Protein AF-A0A4W6EBC6-F1 (afdb_monomer)

Secondary structure (DSSP, 8-state):
----------TTEEE-TTS-EEEPPPB-TTEEESS--BTBB--SPPEEEPPTTEE--SSBSSPPEEPP-GGGGTEEEEE--BTTBPPEEEEEPP-

Structure (mmCIF, N/CA/C/O backbone):
data_AF-A0A4W6EBC6-F1
#
_entry.id   AF-A0A4W6EBC6-F1
#
loop_
_atom_site.group_PDB
_atom_site.id
_atom_site.type_symbol
_atom_site.label_atom_id
_atom_site.label_alt_id
_atom_site.label_comp_id
_atom_site.label_asym_id
_atom_site.label_entity_id
_atom_site.label_seq_id
_atom_site.pdbx_PDB_ins_code
_atom_site.Cartn_x
_atom_site.Cartn_y
_atom_site.Cartn_z
_atom_site.occupancy
_atom_site.B_iso_or_equiv
_atom_site.auth_seq_id
_atom_site.auth_comp_id
_atom_site.auth_asym_id
_atom_site.auth_atom_id
_atom_site.pdbx_PDB_model_num
ATOM 1 N N . MET A 1 1 ? 11.936 23.737 -28.346 1.00 37.53 1 MET A N 1
ATOM 2 C CA . MET A 1 1 ? 12.595 22.935 -27.297 1.00 37.53 1 MET A CA 1
ATOM 3 C C . MET A 1 1 ? 12.034 21.534 -27.402 1.00 37.53 1 MET A C 1
ATOM 5 O O . MET A 1 1 ? 10.846 21.359 -27.180 1.00 37.53 1 MET A O 1
ATOM 9 N N . GLN A 1 2 ? 12.834 20.589 -27.892 1.00 40.28 2 GLN A N 1
ATOM 10 C CA . GLN A 1 2 ? 12.451 19.181 -27.933 1.00 40.28 2 GLN A CA 1
ATOM 11 C C . GLN A 1 2 ? 12.633 18.657 -26.512 1.00 40.28 2 GLN A C 1
ATOM 13 O O . GLN A 1 2 ? 13.762 18.574 -26.036 1.00 40.28 2 GLN A O 1
ATOM 18 N N . VAL A 1 3 ? 11.529 18.402 -25.814 1.00 46.03 3 VAL A N 1
ATOM 19 C CA . VAL A 1 3 ? 11.566 17.582 -24.606 1.00 46.03 3 VAL A CA 1
ATOM 20 C C . VAL A 1 3 ? 11.957 16.187 -25.078 1.00 46.03 3 VAL A C 1
ATOM 22 O O . VAL A 1 3 ? 11.166 15.488 -25.705 1.00 46.03 3 VAL A O 1
ATOM 25 N N . GLN A 1 4 ? 13.226 15.820 -24.902 1.00 43.59 4 GLN A N 1
ATOM 26 C CA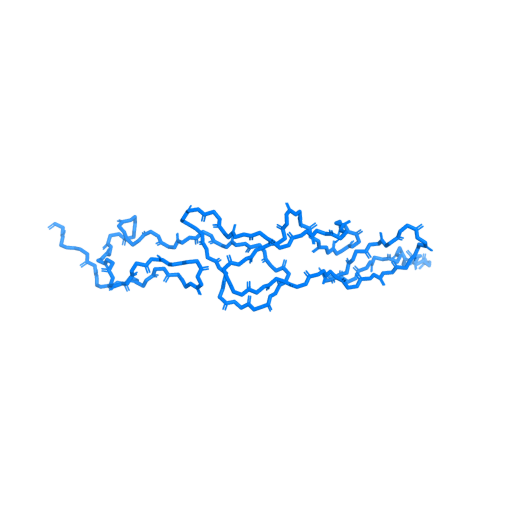 . GLN A 1 4 ? 13.574 14.409 -24.888 1.00 43.59 4 GLN A CA 1
ATOM 27 C C . GLN A 1 4 ? 12.804 13.852 -23.699 1.00 43.59 4 GLN A C 1
ATOM 29 O O . GLN A 1 4 ? 13.123 14.177 -22.560 1.00 43.59 4 GLN A O 1
ATOM 34 N N . SER A 1 5 ? 11.715 13.136 -23.970 1.00 49.19 5 SER A N 1
ATOM 35 C CA . SER A 1 5 ? 11.078 12.332 -22.943 1.00 49.19 5 SER A CA 1
ATOM 36 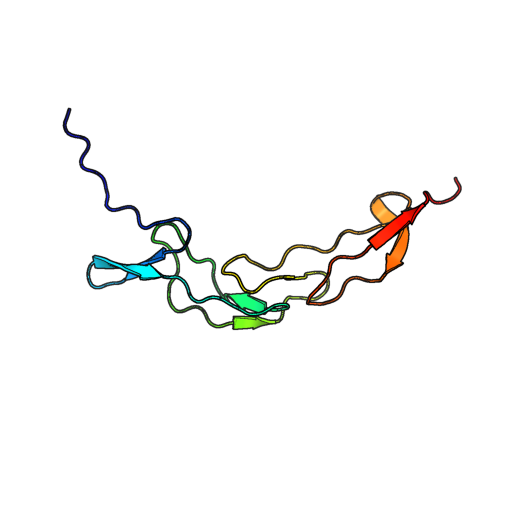C C . SER A 1 5 ? 12.136 11.319 -22.539 1.00 49.19 5 SER A C 1
ATOM 38 O O . SER A 1 5 ? 12.420 10.389 -23.294 1.00 49.19 5 SER A O 1
ATOM 40 N N . GLU A 1 6 ? 12.770 11.533 -21.390 1.00 55.44 6 GLU A N 1
ATOM 41 C CA . GLU A 1 6 ? 13.296 10.422 -20.610 1.00 55.44 6 GLU A CA 1
ATOM 42 C C . GLU A 1 6 ? 12.187 9.363 -20.634 1.00 55.44 6 GLU A C 1
ATOM 44 O O . GLU A 1 6 ? 11.017 9.687 -20.406 1.00 55.44 6 GLU A O 1
ATOM 49 N N . GLN A 1 7 ? 12.494 8.145 -21.078 1.00 60.28 7 GLN A N 1
ATOM 50 C CA . GLN A 1 7 ? 11.534 7.045 -21.027 1.00 60.28 7 GLN A CA 1
ATOM 51 C C . GLN A 1 7 ? 11.342 6.705 -19.549 1.00 60.28 7 GLN A C 1
ATOM 53 O O . GLN A 1 7 ? 11.981 5.804 -19.022 1.00 60.28 7 GLN A O 1
ATOM 58 N N . SER A 1 8 ? 10.540 7.508 -18.854 1.00 80.00 8 SER A N 1
ATOM 59 C CA . SER A 1 8 ? 10.111 7.230 -17.498 1.00 80.00 8 SER A CA 1
ATOM 60 C C . SER A 1 8 ? 9.082 6.117 -17.597 1.00 80.00 8 SER A C 1
ATOM 62 O O . SER A 1 8 ? 8.041 6.310 -18.229 1.00 80.00 8 SER A O 1
ATOM 64 N N . CYS A 1 9 ? 9.393 4.958 -17.026 1.00 91.19 9 CYS A N 1
ATOM 65 C CA . CYS A 1 9 ? 8.427 3.876 -16.915 1.00 91.19 9 CYS A CA 1
ATOM 66 C C . CYS A 1 9 ? 7.200 4.329 -16.116 1.00 91.19 9 CYS A C 1
ATOM 68 O O . CYS A 1 9 ? 7.273 5.281 -15.331 1.00 91.19 9 CYS A O 1
ATOM 70 N N . ASP A 1 10 ? 6.068 3.659 -16.324 1.00 92.38 10 ASP A N 1
ATOM 71 C CA . ASP A 1 10 ? 4.832 3.995 -15.623 1.00 92.38 10 ASP A CA 1
ATOM 72 C C . ASP A 1 10 ? 4.947 3.764 -14.104 1.00 92.38 10 ASP A C 1
ATOM 74 O O . ASP A 1 10 ? 5.854 3.101 -13.599 1.00 92.38 10 ASP A O 1
ATOM 78 N N . GLN A 1 11 ? 3.976 4.278 -13.341 1.00 91.25 11 GLN A N 1
ATOM 79 C CA . GLN A 1 11 ? 3.912 4.107 -11.880 1.00 91.25 11 GLN A CA 1
ATOM 80 C C . GLN A 1 11 ? 3.995 2.639 -11.431 1.00 91.25 11 GLN A C 1
ATOM 82 O O . GLN A 1 11 ? 4.432 2.371 -10.318 1.00 91.25 11 GLN A O 1
ATOM 87 N N . THR A 1 12 ? 3.546 1.695 -12.256 1.00 92.19 12 THR A N 1
ATOM 88 C CA . THR A 1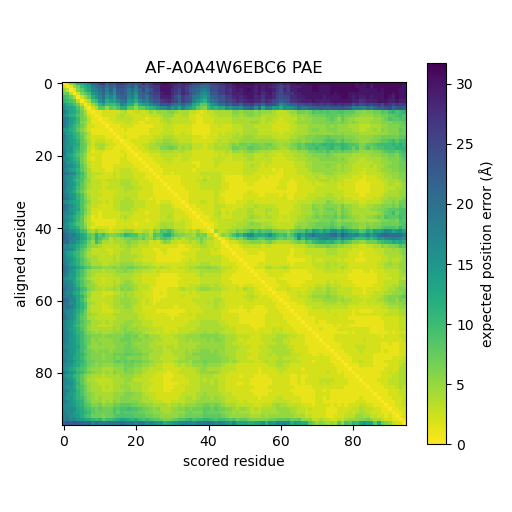 12 ? 3.542 0.261 -11.932 1.00 92.19 12 THR A CA 1
ATOM 89 C C . THR A 1 12 ? 4.561 -0.521 -12.753 1.00 92.19 12 THR A C 1
ATOM 91 O O . THR A 1 12 ? 4.393 -1.723 -12.953 1.00 92.19 12 THR A O 1
ATOM 94 N N . GLU A 1 13 ? 5.591 0.153 -13.259 1.00 93.56 13 GLU A N 1
ATOM 95 C CA . GLU A 1 13 ? 6.654 -0.448 -14.052 1.00 93.56 13 GLU A CA 1
ATOM 96 C C . GLU A 1 13 ? 8.039 -0.030 -13.548 1.00 93.56 13 GLU A C 1
ATOM 98 O O . GLU A 1 13 ? 8.249 1.099 -13.101 1.00 93.56 13 GLU A O 1
ATOM 103 N N . PHE A 1 14 ? 9.005 -0.934 -13.677 1.00 93.06 14 PHE A N 1
ATOM 104 C CA . PHE A 1 14 ? 10.416 -0.675 -13.405 1.00 93.06 14 PHE A CA 1
ATOM 105 C C . PHE A 1 14 ? 11.240 -0.749 -14.693 1.00 93.06 14 PHE A C 1
ATOM 107 O O . PHE A 1 14 ? 10.837 -1.385 -15.673 1.00 93.06 14 PHE A O 1
ATOM 114 N N . LEU A 1 15 ? 12.409 -0.107 -14.699 1.00 93.06 15 LEU A N 1
ATOM 115 C CA . LEU A 1 15 ? 13.314 -0.116 -15.839 1.00 93.06 15 LEU A CA 1
ATOM 116 C C . LEU A 1 15 ? 14.179 -1.374 -15.780 1.00 93.06 15 LEU A C 1
ATOM 118 O O . LEU A 1 15 ? 15.083 -1.501 -14.955 1.00 93.06 15 LEU A O 1
ATOM 122 N N . HIS A 1 16 ? 13.919 -2.316 -16.678 1.00 91.62 16 HIS A N 1
ATOM 123 C CA . HIS A 1 16 ? 14.718 -3.526 -16.781 1.00 91.62 16 HIS A CA 1
ATOM 124 C C . HIS A 1 16 ? 16.107 -3.212 -17.388 1.00 91.62 16 HIS A C 1
ATOM 126 O O . HIS A 1 16 ? 16.218 -2.328 -18.244 1.00 91.62 16 HIS A O 1
ATOM 132 N N . PRO A 1 17 ? 17.187 -3.943 -17.032 1.00 90.06 17 PRO A N 1
ATOM 133 C CA . PRO A 1 17 ? 18.551 -3.662 -17.510 1.00 90.06 17 PRO A CA 1
ATOM 134 C C . PRO A 1 17 ? 18.757 -3.680 -19.034 1.00 90.06 17 PRO A C 1
ATOM 136 O O . PRO A 1 17 ? 19.752 -3.160 -19.531 1.00 90.06 17 PRO A O 1
ATOM 139 N N . ASN A 1 18 ? 17.837 -4.282 -19.790 1.00 91.12 18 ASN A N 1
ATOM 140 C CA . ASN A 1 18 ? 17.832 -4.241 -21.260 1.00 91.12 18 ASN A CA 1
ATOM 141 C C . ASN A 1 18 ? 17.274 -2.915 -21.831 1.00 91.12 18 ASN A C 1
ATOM 143 O O . ASN A 1 18 ? 17.193 -2.782 -23.051 1.00 91.12 18 ASN A O 1
ATOM 147 N N . GLY A 1 19 ? 16.860 -1.976 -20.975 1.00 90.25 19 GLY A N 1
ATOM 148 C CA . GLY A 1 19 ? 16.272 -0.692 -21.349 1.00 90.25 19 GLY A CA 1
ATOM 149 C C . GLY A 1 19 ? 14.760 -0.711 -21.591 1.00 90.25 19 GLY A C 1
ATOM 150 O O . GLY A 1 19 ? 14.251 0.249 -22.159 1.00 90.25 19 GLY A O 1
ATOM 151 N N . THR A 1 20 ? 14.035 -1.771 -21.212 1.00 92.81 20 THR A N 1
ATOM 152 C CA . THR A 1 20 ? 12.567 -1.838 -21.360 1.00 92.81 20 THR A CA 1
ATOM 153 C C . THR A 1 20 ? 11.849 -1.634 -20.033 1.00 92.81 20 THR A C 1
ATOM 155 O O . THR A 1 20 ? 12.301 -2.142 -19.011 1.00 92.81 20 THR A O 1
ATOM 158 N N . CYS A 1 21 ? 10.690 -0.981 -20.057 1.00 94.00 21 CYS A N 1
ATOM 159 C CA . CYS A 1 21 ? 9.797 -0.927 -18.903 1.00 94.00 21 CYS A CA 1
ATOM 160 C C . CYS A 1 21 ? 9.043 -2.252 -18.747 1.00 94.00 21 CYS A C 1
ATOM 162 O O . CYS A 1 21 ? 8.533 -2.805 -19.724 1.00 94.00 21 CYS A O 1
ATOM 164 N N . VAL A 1 22 ? 9.039 -2.789 -17.528 1.00 93.50 22 VAL A N 1
ATOM 165 C CA . VAL A 1 22 ? 8.429 -4.079 -17.190 1.00 93.50 22 VAL A CA 1
ATOM 166 C C . VAL A 1 22 ? 7.496 -3.892 -16.005 1.00 93.50 22 VAL A C 1
ATOM 168 O O . VAL A 1 22 ? 7.837 -3.200 -15.048 1.00 93.50 22 VAL A O 1
ATOM 171 N N . ALA A 1 23 ? 6.325 -4.528 -16.060 1.00 94.00 23 ALA A N 1
ATOM 172 C CA . ALA A 1 23 ? 5.349 -4.480 -14.981 1.00 94.00 23 ALA A CA 1
ATOM 173 C C . ALA A 1 23 ? 5.935 -5.001 -13.663 1.00 94.00 23 ALA A C 1
ATOM 175 O O . ALA A 1 23 ? 6.534 -6.077 -13.607 1.00 94.00 23 ALA A O 1
ATOM 176 N N . CYS A 1 24 ? 5.710 -4.241 -12.597 1.00 94.38 24 CYS A N 1
ATOM 177 C CA . CYS A 1 24 ? 6.051 -4.635 -11.242 1.00 94.38 24 CYS A CA 1
ATOM 178 C C . CYS A 1 24 ? 5.291 -5.907 -10.829 1.00 94.38 24 CYS A C 1
ATOM 180 O O . CYS A 1 24 ? 4.111 -6.055 -11.176 1.00 94.38 24 CYS A O 1
ATOM 182 N N . PRO A 1 25 ? 5.911 -6.811 -10.051 1.00 94.31 25 PRO A N 1
ATOM 183 C CA . PRO A 1 25 ? 5.202 -7.968 -9.525 1.00 94.31 25 PRO A CA 1
ATOM 184 C C . PRO A 1 25 ? 4.077 -7.524 -8.578 1.00 94.31 25 PRO A C 1
ATOM 186 O O . PRO A 1 25 ? 4.249 -6.622 -7.760 1.00 94.31 25 PRO A O 1
ATOM 189 N N . VAL A 1 26 ? 2.911 -8.159 -8.693 1.00 94.62 26 VAL A N 1
ATOM 190 C CA . VAL A 1 26 ? 1.757 -7.897 -7.822 1.00 94.62 26 VAL A CA 1
ATOM 191 C C . VAL A 1 26 ? 1.709 -8.924 -6.699 1.00 94.62 26 VAL A C 1
ATOM 193 O O . VAL A 1 26 ? 1.844 -10.122 -6.947 1.00 94.62 26 VAL A O 1
ATOM 196 N N . CYS A 1 27 ? 1.483 -8.459 -5.474 1.00 96.69 27 CYS A N 1
ATOM 197 C CA . CYS A 1 27 ? 1.350 -9.317 -4.301 1.00 96.69 27 CYS A CA 1
ATOM 198 C C . CYS A 1 27 ? -0.104 -9.435 -3.872 1.00 96.69 27 CYS A C 1
ATOM 200 O O . CYS A 1 27 ? -0.903 -8.535 -4.136 1.00 96.69 27 CYS A O 1
ATOM 202 N N . GLY A 1 28 ? -0.458 -10.561 -3.251 1.00 97.69 28 GLY A N 1
ATOM 203 C CA . GLY A 1 28 ? -1.817 -10.813 -2.792 1.00 97.69 28 GLY A CA 1
ATOM 204 C C . GLY A 1 28 ? -2.198 -9.976 -1.564 1.00 97.69 28 GLY A C 1
ATOM 205 O O . GLY A 1 28 ? -1.367 -9.269 -0.988 1.00 97.69 28 GLY A O 1
ATOM 206 N N . PRO A 1 29 ? -3.462 -10.067 -1.117 1.00 98.12 29 PRO A N 1
ATOM 207 C CA . PRO A 1 29 ? -3.875 -9.476 0.148 1.00 98.12 29 PRO A CA 1
ATOM 208 C C . PRO A 1 29 ? -3.021 -10.009 1.303 1.00 98.12 29 PRO A C 1
ATOM 210 O O . PRO A 1 29 ? -2.786 -11.211 1.414 1.00 98.12 29 PRO A O 1
ATOM 213 N N . GLY A 1 30 ? -2.606 -9.120 2.200 1.00 98.19 30 GLY A N 1
ATOM 214 C CA . GLY A 1 30 ? -1.721 -9.460 3.315 1.00 98.19 30 GLY A CA 1
ATOM 215 C C . GLY A 1 30 ? -0.245 -9.544 2.968 1.00 98.19 30 GLY A C 1
ATOM 216 O O . GLY A 1 30 ? 0.550 -9.864 3.852 1.00 98.19 30 GLY A O 1
ATOM 217 N N . GLU A 1 31 ? 0.122 -9.211 1.734 1.00 98.12 31 GLU A N 1
ATOM 218 C CA . GLU A 1 31 ? 1.496 -9.221 1.259 1.00 98.12 31 GLU A CA 1
ATOM 219 C C . GLU A 1 31 ? 1.889 -7.871 0.645 1.00 98.12 31 GLU A C 1
ATOM 221 O O . GLU A 1 31 ? 1.048 -7.069 0.231 1.00 98.12 31 GLU A O 1
ATOM 226 N N . GLN A 1 32 ? 3.195 -7.634 0.587 1.00 96.38 32 GLN A N 1
ATOM 227 C CA . GLN A 1 32 ? 3.833 -6.535 -0.130 1.00 96.38 32 GLN A CA 1
ATOM 228 C C . GLN A 1 32 ? 5.107 -7.027 -0.813 1.00 96.38 32 GLN A C 1
ATOM 230 O O . GLN A 1 32 ? 5.644 -8.073 -0.446 1.00 96.38 32 GLN A O 1
ATOM 235 N N . LEU A 1 33 ? 5.625 -6.246 -1.758 1.00 95.56 33 LEU A N 1
ATOM 236 C CA . LEU A 1 33 ? 6.969 -6.466 -2.276 1.00 95.56 33 LEU A CA 1
ATOM 237 C C . LEU A 1 33 ? 8.016 -6.224 -1.182 1.00 95.56 33 LEU A C 1
ATOM 239 O O . LEU A 1 33 ? 7.838 -5.386 -0.290 1.00 95.56 33 LEU A O 1
ATOM 243 N N . SER A 1 34 ? 9.120 -6.963 -1.276 1.00 93.94 34 SER A N 1
ATOM 244 C CA . SER A 1 34 ? 10.296 -6.768 -0.430 1.00 93.94 34 SER A CA 1
ATOM 245 C C . SER A 1 34 ? 10.947 -5.399 -0.614 1.00 93.94 34 SER A C 1
ATOM 247 O O . SER A 1 34 ? 11.526 -4.881 0.328 1.00 93.94 34 SER A O 1
ATOM 249 N N . GLU A 1 35 ? 10.815 -4.814 -1.803 1.00 91.81 35 GLU A N 1
ATOM 250 C CA . GLU A 1 35 ? 11.328 -3.494 -2.171 1.00 91.81 35 GLU A CA 1
ATOM 251 C C . GLU A 1 35 ? 10.251 -2.760 -2.984 1.00 91.81 35 GLU A C 1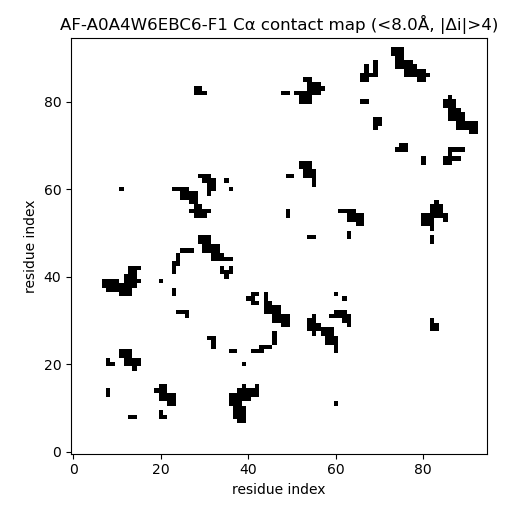
ATOM 253 O O . GLU A 1 35 ? 9.475 -3.400 -3.699 1.00 91.81 35 GLU A O 1
ATOM 258 N N . ASP A 1 36 ? 10.195 -1.431 -2.888 1.00 90.31 36 ASP A N 1
ATOM 259 C CA . ASP A 1 36 ? 9.263 -0.629 -3.687 1.00 90.31 36 ASP A CA 1
ATOM 260 C C . ASP A 1 36 ? 9.549 -0.779 -5.195 1.00 90.31 36 ASP A C 1
ATOM 262 O O . ASP A 1 36 ? 10.693 -0.964 -5.618 1.00 90.31 36 ASP A O 1
ATOM 266 N N . CYS A 1 37 ? 8.497 -0.704 -6.013 1.00 92.38 37 CYS A N 1
ATOM 267 C CA . CYS A 1 37 ? 8.588 -0.837 -7.465 1.00 92.38 37 CYS A CA 1
ATOM 268 C C . CYS A 1 37 ? 7.667 0.162 -8.169 1.00 92.38 37 CYS A C 1
ATOM 270 O O . CYS A 1 37 ? 6.509 0.324 -7.775 1.00 92.38 37 CYS A O 1
ATOM 272 N N . GLY A 1 38 ? 8.176 0.808 -9.218 1.00 92.75 38 GLY A N 1
ATOM 273 C CA . GLY A 1 38 ? 7.431 1.773 -10.018 1.00 92.75 38 GLY A CA 1
ATOM 274 C C . GLY A 1 38 ? 8.293 2.921 -10.526 1.00 92.75 38 GLY A C 1
ATOM 275 O O . GLY A 1 38 ? 9.379 3.166 -10.013 1.00 92.75 38 GLY A O 1
ATOM 276 N N . PHE A 1 39 ? 7.793 3.665 -11.515 1.00 92.62 39 PHE A N 1
ATOM 277 C CA . PHE A 1 39 ? 8.461 4.841 -12.090 1.00 92.62 39 PHE A CA 1
ATOM 278 C C . PHE A 1 39 ? 9.870 4.575 -12.643 1.00 92.62 39 PHE A C 1
ATOM 280 O O . PHE A 1 39 ? 10.666 5.497 -12.806 1.00 92.62 39 PHE A O 1
ATOM 287 N N . GLY A 1 40 ? 10.183 3.319 -12.959 1.00 92.75 40 GLY A N 1
ATOM 288 C CA . GLY A 1 40 ? 11.515 2.901 -13.392 1.00 92.75 40 GLY A CA 1
ATOM 289 C C . GLY A 1 40 ? 12.382 2.326 -12.270 1.00 92.75 40 GLY A C 1
ATOM 290 O O . GLY A 1 40 ? 13.369 1.662 -12.575 1.00 92.75 40 GLY A O 1
ATOM 291 N N . ASP A 1 41 ? 11.990 2.501 -11.009 1.00 89.50 41 ASP A N 1
ATOM 292 C CA . ASP A 1 41 ? 12.682 1.977 -9.835 1.00 89.50 41 ASP A CA 1
ATOM 293 C C . ASP A 1 41 ? 12.134 0.607 -9.408 1.00 89.50 41 ASP A C 1
ATOM 295 O O . ASP A 1 41 ? 10.989 0.241 -9.689 1.00 89.50 41 ASP A O 1
ATOM 299 N N . GLY A 1 42 ? 12.962 -0.152 -8.692 1.00 87.69 42 GLY A N 1
ATOM 300 C CA . GLY A 1 42 ? 12.618 -1.477 -8.181 1.00 87.69 42 GLY A CA 1
ATOM 301 C C . GLY A 1 42 ? 13.074 -2.611 -9.096 1.00 87.69 42 GLY A C 1
ATOM 302 O O . GLY A 1 42 ? 14.146 -2.551 -9.700 1.00 87.69 42 GLY A O 1
ATOM 303 N N . GLY A 1 43 ? 12.291 -3.690 -9.153 1.00 83.31 43 GLY A N 1
ATOM 304 C CA . GLY A 1 43 ? 12.650 -4.881 -9.918 1.00 83.31 43 GLY A CA 1
ATOM 305 C C . GLY A 1 43 ? 11.819 -6.108 -9.568 1.00 83.31 43 GLY A C 1
ATOM 306 O O . GLY A 1 43 ? 10.628 -6.020 -9.271 1.00 83.31 43 GLY A O 1
ATOM 307 N N . GLU A 1 44 ? 12.472 -7.268 -9.569 1.00 79.25 44 GLU A N 1
ATOM 308 C CA . GLU A 1 44 ? 11.876 -8.576 -9.264 1.00 79.25 44 GLU A CA 1
ATOM 309 C C . GLU A 1 44 ? 11.755 -8.819 -7.747 1.00 79.25 44 GLU A C 1
ATOM 311 O O . GLU A 1 44 ? 12.241 -9.817 -7.212 1.00 79.25 44 GLU A O 1
ATOM 316 N N . GLY A 1 45 ? 11.136 -7.874 -7.033 1.00 87.06 45 GLY A N 1
ATOM 317 C CA . GLY A 1 45 ? 10.841 -8.024 -5.610 1.00 87.06 45 GLY A CA 1
ATOM 318 C C . GLY A 1 45 ? 9.982 -9.263 -5.341 1.00 87.06 45 GLY A C 1
ATOM 319 O O . GLY A 1 45 ? 9.142 -9.649 -6.155 1.00 87.06 45 GLY A O 1
ATOM 320 N N . VAL A 1 46 ? 10.184 -9.891 -4.183 1.00 93.94 46 VAL A N 1
ATOM 321 C CA . VAL A 1 46 ? 9.392 -11.056 -3.764 1.00 93.94 46 VAL A CA 1
ATOM 322 C C . VAL A 1 46 ? 8.260 -10.623 -2.844 1.00 93.94 46 VAL A C 1
ATOM 324 O O . VAL A 1 46 ? 8.419 -9.694 -2.052 1.00 93.94 46 VAL A O 1
ATOM 327 N N . CYS A 1 47 ? 7.123 -11.311 -2.927 1.00 96.56 47 CYS A N 1
ATOM 328 C CA . CYS A 1 4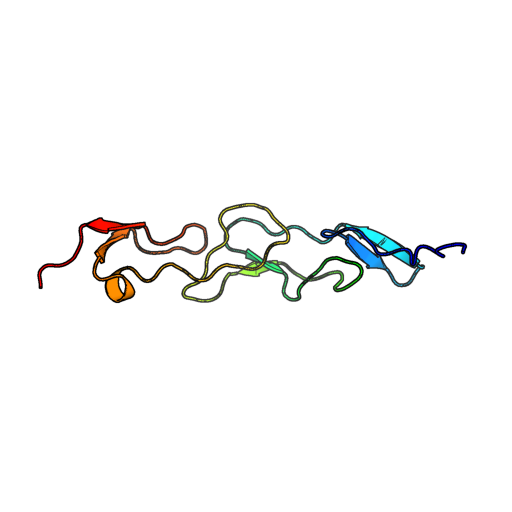7 ? 6.014 -11.065 -2.017 1.00 96.56 47 CYS A CA 1
ATOM 329 C C . CYS A 1 47 ? 6.331 -11.603 -0.623 1.00 96.56 47 CYS A C 1
ATOM 331 O O . CYS A 1 47 ? 6.737 -12.753 -0.451 1.00 96.56 47 CYS A O 1
ATOM 333 N N . MET A 1 48 ? 6.144 -10.746 0.372 1.00 96.88 48 MET A N 1
ATOM 334 C CA . MET A 1 48 ? 6.335 -11.046 1.781 1.00 96.88 48 MET A CA 1
ATOM 335 C C . MET A 1 48 ? 5.142 -10.554 2.593 1.00 96.88 48 MET A C 1
ATOM 337 O O . MET A 1 48 ? 4.500 -9.568 2.237 1.00 96.88 48 MET A O 1
ATOM 341 N N . LEU A 1 49 ? 4.851 -11.247 3.694 1.00 97.88 49 LEU A N 1
ATOM 342 C CA . LEU A 1 49 ? 3.736 -10.901 4.574 1.00 97.88 49 LEU A CA 1
ATOM 343 C C . LEU A 1 49 ? 3.898 -9.491 5.150 1.00 97.88 49 LEU A C 1
ATOM 345 O O . LEU A 1 49 ? 5.004 -9.073 5.499 1.00 97.88 49 LEU A O 1
ATOM 349 N N . CYS A 1 50 ? 2.776 -8.793 5.318 1.00 97.88 50 CYS A N 1
ATOM 350 C CA . CYS A 1 50 ? 2.754 -7.524 6.030 1.00 97.88 50 CYS A CA 1
ATOM 351 C C . CYS A 1 50 ? 3.329 -7.678 7.446 1.00 97.88 50 CYS A C 1
ATOM 353 O O . CYS A 1 50 ? 3.026 -8.632 8.168 1.00 97.88 50 CYS A O 1
ATOM 355 N N . GLU A 1 51 ? 4.117 -6.693 7.874 1.00 96.56 51 GLU A N 1
ATOM 356 C CA . GLU A 1 51 ? 4.576 -6.611 9.260 1.00 96.56 51 GLU A CA 1
ATOM 357 C C . GLU A 1 51 ? 3.405 -6.425 10.239 1.00 96.56 51 GLU A C 1
ATOM 359 O O . GLU A 1 51 ? 2.335 -5.918 9.889 1.00 96.56 51 GLU A O 1
ATOM 364 N N . GLY A 1 52 ? 3.631 -6.777 11.508 1.00 96.12 52 GLY A N 1
ATOM 365 C CA . GLY A 1 52 ? 2.648 -6.579 12.571 1.00 96.12 52 GLY A CA 1
ATOM 366 C C . GLY A 1 52 ? 2.163 -5.127 12.647 1.00 96.12 52 GLY A C 1
ATOM 367 O O . GLY A 1 52 ? 2.959 -4.192 12.708 1.00 96.12 52 GLY A O 1
ATOM 368 N N . GLY A 1 53 ? 0.841 -4.936 12.650 1.00 96.62 53 GLY A N 1
ATOM 369 C CA . GLY A 1 53 ? 0.232 -3.604 12.625 1.00 96.62 53 GLY A CA 1
A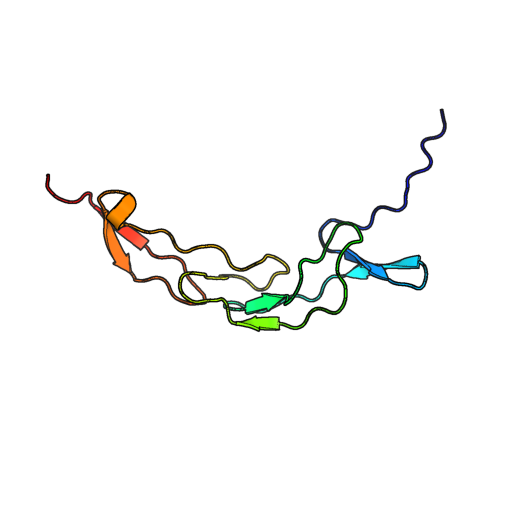TOM 370 C C . GLY A 1 53 ? 0.168 -2.963 11.234 1.00 96.62 53 GLY A C 1
ATOM 371 O O . GLY A 1 53 ? -0.054 -1.752 11.136 1.00 96.62 53 GLY A O 1
ATOM 372 N N . ARG A 1 54 ? 0.334 -3.748 10.163 1.00 98.25 54 ARG A N 1
ATOM 373 C CA . ARG A 1 54 ? 0.058 -3.337 8.784 1.00 98.25 54 ARG A CA 1
ATOM 374 C C . ARG A 1 54 ? -0.883 -4.306 8.072 1.00 98.25 54 ARG A C 1
ATOM 376 O O . ARG A 1 54 ? -0.997 -5.465 8.461 1.00 98.25 54 ARG A O 1
ATOM 383 N N . PHE A 1 55 ? -1.509 -3.820 7.004 1.00 98.38 55 PHE A N 1
ATOM 384 C CA . PHE A 1 55 ? -2.419 -4.596 6.172 1.00 98.38 55 PHE A CA 1
ATOM 385 C C . PHE A 1 55 ? -2.312 -4.237 4.683 1.00 98.38 55 PHE A C 1
ATOM 387 O O . PHE A 1 55 ? -1.913 -3.127 4.320 1.00 98.38 55 PHE A O 1
ATOM 394 N N . SER A 1 56 ? -2.723 -5.167 3.825 1.00 98.19 56 SER A N 1
ATOM 395 C CA . SER A 1 56 ? -2.924 -4.965 2.389 1.00 98.19 56 SER A CA 1
ATOM 396 C C . SER A 1 56 ? -4.233 -5.647 1.970 1.00 98.19 56 SER A C 1
ATOM 398 O O . SER A 1 56 ? -4.335 -6.867 2.099 1.00 98.19 56 SER A O 1
ATOM 400 N N . PRO A 1 57 ? -5.267 -4.901 1.540 1.00 97.44 57 PRO A N 1
ATOM 401 C CA . PRO A 1 57 ? -6.589 -5.478 1.286 1.00 97.44 57 PRO A CA 1
ATOM 402 C C . PRO A 1 57 ? -6.735 -6.123 -0.094 1.00 97.44 57 PRO A C 1
ATOM 404 O O . PRO A 1 57 ? -7.558 -7.019 -0.269 1.00 97.44 57 PRO A O 1
ATOM 407 N N . ASP A 1 58 ? -5.936 -5.680 -1.061 1.00 96.44 58 ASP A N 1
ATOM 408 C CA . ASP A 1 58 ? -6.113 -5.986 -2.475 1.00 96.44 58 ASP A CA 1
ATOM 409 C C . ASP A 1 58 ? -4.849 -6.620 -3.053 1.00 96.44 58 ASP A C 1
ATOM 411 O O . ASP A 1 58 ? -3.745 -6.426 -2.545 1.00 96.44 58 ASP A O 1
ATOM 415 N N . THR A 1 59 ? -5.006 -7.336 -4.168 1.00 96.25 59 THR A N 1
ATOM 416 C CA . THR A 1 59 ? -3.852 -7.765 -4.964 1.00 96.25 59 THR A CA 1
ATOM 417 C C . THR A 1 59 ? -3.270 -6.554 -5.689 1.00 96.25 59 THR A C 1
ATOM 419 O O . THR A 1 59 ? -3.925 -6.003 -6.574 1.00 96.25 59 THR A O 1
ATOM 422 N N . SER A 1 60 ? -2.080 -6.095 -5.302 1.00 93.38 60 SER A N 1
ATOM 423 C CA . SER A 1 60 ? -1.495 -4.867 -5.853 1.00 93.38 60 SER A CA 1
ATOM 424 C C . SER A 1 60 ? 0.026 -4.804 -5.698 1.00 93.38 60 SER A C 1
ATOM 426 O O . SER A 1 60 ? 0.635 -5.646 -5.043 1.00 93.38 60 SER A O 1
ATOM 428 N N . VAL A 1 61 ? 0.633 -3.780 -6.301 1.00 91.88 61 VAL A N 1
ATOM 429 C CA . VAL A 1 61 ? 2.048 -3.415 -6.096 1.00 91.88 61 VAL A CA 1
ATOM 430 C C . VAL A 1 61 ? 2.243 -2.504 -4.877 1.00 91.88 61 VAL A C 1
ATOM 432 O O . VAL A 1 61 ? 3.365 -2.131 -4.552 1.00 91.88 61 VAL A O 1
ATOM 435 N N . ALA A 1 62 ? 1.152 -2.077 -4.228 1.00 91.94 62 ALA A N 1
ATOM 436 C CA . ALA A 1 62 ? 1.219 -1.107 -3.147 1.00 91.94 62 ALA A CA 1
ATOM 437 C C . ALA A 1 62 ? 1.784 -1.748 -1.866 1.00 91.94 62 ALA A C 1
ATOM 439 O O . ALA A 1 62 ? 1.421 -2.879 -1.536 1.00 91.94 62 ALA A O 1
ATOM 440 N N . PRO A 1 63 ? 2.610 -1.022 -1.093 1.00 93.88 63 PRO A N 1
ATOM 441 C CA . PRO A 1 63 ? 3.139 -1.531 0.164 1.00 93.88 63 PRO A CA 1
ATOM 442 C C . PRO A 1 63 ? 2.038 -1.671 1.224 1.00 93.88 63 PRO A C 1
ATOM 444 O O . PRO A 1 63 ? 1.022 -0.962 1.195 1.00 93.88 63 PRO A O 1
ATOM 447 N N . CYS A 1 64 ? 2.266 -2.532 2.223 1.00 97.62 64 CYS A N 1
ATOM 448 C CA . CYS A 1 64 ? 1.325 -2.686 3.324 1.00 97.62 64 CYS A CA 1
ATOM 449 C C . CYS A 1 64 ? 1.181 -1.372 4.103 1.00 97.62 64 CYS A C 1
ATOM 451 O O . CYS A 1 64 ? 2.159 -0.730 4.514 1.00 97.62 64 CYS A O 1
ATOM 453 N N . ARG A 1 65 ? -0.071 -0.993 4.355 1.00 97.75 65 ARG A N 1
ATOM 454 C CA . ARG A 1 65 ? -0.461 0.249 5.025 1.00 97.75 65 ARG A CA 1
ATOM 455 C C . ARG A 1 65 ? -0.527 0.027 6.526 1.00 97.75 65 ARG A C 1
ATOM 457 O O . ARG A 1 65 ? -0.902 -1.049 6.974 1.00 97.75 65 ARG A O 1
ATOM 464 N N . ARG A 1 66 ? -0.186 1.043 7.320 1.00 98.00 66 ARG A N 1
ATOM 465 C CA . ARG A 1 66 ? -0.339 0.967 8.781 1.00 98.00 66 ARG A CA 1
ATOM 466 C C . ARG A 1 66 ? -1.812 0.862 9.150 1.00 98.00 66 ARG A C 1
ATOM 468 O O . ARG A 1 66 ? -2.628 1.597 8.600 1.00 98.00 66 ARG A O 1
ATOM 475 N N . CYS A 1 67 ? -2.112 -0.003 10.110 1.00 98.31 67 CYS A N 1
ATOM 476 C CA . CYS A 1 67 ? -3.445 -0.102 10.674 1.00 98.31 67 CYS A CA 1
ATOM 477 C C . CYS A 1 67 ? -3.829 1.199 11.391 1.00 98.31 67 CYS A C 1
ATOM 479 O O . CYS A 1 67 ? -3.013 1.827 12.079 1.00 98.31 67 CYS A O 1
ATOM 481 N N . THR A 1 68 ? -5.097 1.563 11.283 1.00 98.06 68 THR A N 1
ATOM 482 C CA . THR A 1 68 ? -5.725 2.610 12.072 1.00 98.06 68 THR A CA 1
ATOM 483 C C . THR A 1 68 ? -5.700 2.227 13.553 1.00 98.06 68 THR A C 1
ATOM 485 O O . THR A 1 68 ? -6.093 1.134 13.944 1.00 98.06 68 THR A O 1
ATOM 488 N N . GLN A 1 69 ? -5.259 3.149 14.410 1.00 97.25 69 GLN A N 1
ATOM 489 C CA . GLN A 1 69 ? -5.235 2.948 15.861 1.00 97.25 69 GLN A CA 1
ATOM 490 C C . GLN A 1 69 ? -6.417 3.675 16.509 1.00 97.25 69 GLN A C 1
ATOM 492 O O . GLN A 1 69 ? -6.330 4.863 16.821 1.00 97.25 69 GLN A O 1
ATOM 497 N N . CYS A 1 70 ? -7.528 2.967 16.732 1.00 97.62 70 CYS A N 1
ATOM 4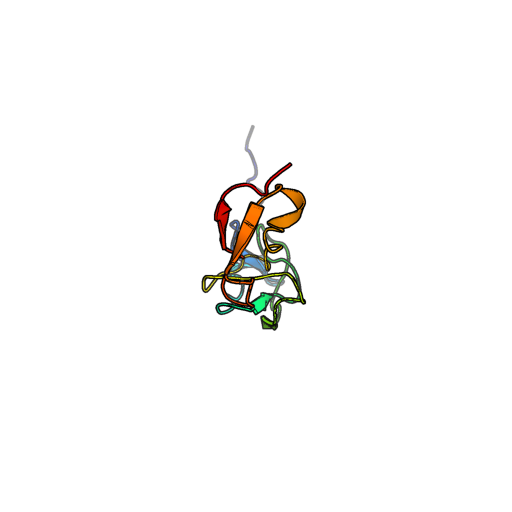98 C CA . CYS A 1 70 ? -8.778 3.576 17.204 1.00 97.62 70 CYS A CA 1
ATOM 499 C C . CYS A 1 70 ? -8.645 4.302 18.550 1.00 97.62 70 CYS A C 1
ATOM 501 O O . CYS A 1 70 ? -9.235 5.367 18.733 1.00 97.62 70 CYS A O 1
ATOM 503 N N . ASN A 1 71 ? -7.811 3.787 19.456 1.00 94.19 71 ASN A N 1
ATOM 504 C CA . ASN A 1 71 ? -7.559 4.420 20.751 1.00 94.19 71 ASN A CA 1
ATOM 505 C C . ASN A 1 71 ? -6.902 5.802 20.611 1.00 94.19 71 ASN A C 1
ATOM 507 O O . ASN A 1 71 ? -7.277 6.722 21.331 1.00 94.19 71 ASN A O 1
ATOM 511 N N . LEU A 1 72 ? -5.992 5.990 19.643 1.00 96.12 72 LEU A N 1
ATOM 512 C CA . LEU A 1 72 ? -5.396 7.308 19.364 1.00 96.12 72 LEU A CA 1
ATOM 513 C C . LEU A 1 72 ? -6.428 8.308 18.825 1.00 96.12 72 LEU A C 1
ATOM 515 O O . LEU A 1 72 ? -6.245 9.516 18.939 1.00 96.12 72 LEU A O 1
ATOM 519 N N . LEU A 1 73 ? -7.527 7.801 18.264 1.00 96.31 73 LEU A N 1
ATOM 520 C CA . LEU A 1 73 ? -8.661 8.590 17.793 1.00 96.31 73 LEU A CA 1
ATOM 521 C C . LEU A 1 73 ? -9.749 8.769 18.866 1.00 96.31 73 LEU A C 1
ATOM 523 O O . LEU A 1 73 ? -10.829 9.261 18.539 1.00 96.31 73 LEU A O 1
ATOM 527 N N . ASN A 1 74 ? -9.503 8.362 20.120 1.00 96.69 74 ASN A N 1
ATOM 528 C CA . ASN A 1 74 ? -10.499 8.304 21.197 1.00 96.69 74 ASN A CA 1
ATOM 529 C C . ASN A 1 74 ? -11.767 7.539 20.789 1.00 96.69 74 ASN A C 1
ATOM 531 O O . ASN A 1 74 ? -12.885 7.981 21.053 1.00 96.69 74 ASN A O 1
ATOM 535 N N . ARG A 1 75 ? -11.610 6.401 20.105 1.00 97.88 75 ARG A N 1
ATOM 536 C CA . ARG A 1 75 ? -12.714 5.553 19.638 1.00 97.88 75 ARG A CA 1
ATOM 537 C C . ARG A 1 75 ? -12.536 4.108 20.077 1.00 97.88 75 ARG A C 1
ATOM 539 O O . ARG A 1 75 ? -11.421 3.601 20.133 1.00 97.88 75 ARG A O 1
ATOM 546 N N . LEU A 1 76 ? -13.659 3.434 20.316 1.00 97.00 76 LEU A N 1
ATOM 547 C CA . LEU A 1 76 ? -13.692 1.999 20.594 1.00 97.00 76 LEU A CA 1
ATOM 548 C C . LEU A 1 76 ? -13.331 1.206 19.333 1.00 97.00 76 LEU A C 1
ATOM 550 O O . LEU A 1 76 ? -13.942 1.416 18.288 1.00 97.00 76 LEU A O 1
ATOM 554 N N . GLU A 1 77 ? -12.396 0.267 19.423 1.00 97.00 77 GLU A N 1
ATOM 555 C CA . GLU A 1 77 ? -12.134 -0.682 18.338 1.00 97.00 77 GLU A CA 1
ATOM 556 C C . GLU A 1 77 ? -13.288 -1.692 18.227 1.00 97.00 77 GLU A C 1
ATOM 558 O O . GLU A 1 77 ? -13.618 -2.382 19.191 1.00 97.00 77 GLU A O 1
ATOM 563 N N . LYS A 1 78 ? -13.937 -1.758 17.059 1.00 97.44 78 LYS A N 1
ATOM 564 C CA . LYS A 1 78 ? -14.996 -2.740 16.762 1.00 97.44 78 LYS A CA 1
ATOM 565 C C . LYS A 1 78 ? -14.440 -4.01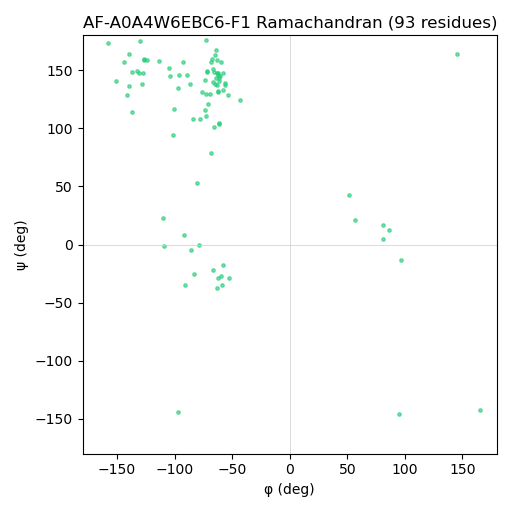4 16.143 1.00 97.44 78 LYS A C 1
ATOM 567 O O . LYS A 1 78 ? -14.984 -5.093 16.359 1.00 97.44 78 LYS A O 1
ATOM 572 N N . THR A 1 79 ? -13.400 -3.876 15.331 1.00 97.12 79 THR A N 1
ATOM 573 C CA . THR A 1 79 ? -12.737 -4.990 14.657 1.00 97.12 79 THR A CA 1
ATOM 574 C C . THR A 1 79 ? -11.252 -4.708 14.656 1.00 97.12 79 THR A C 1
ATOM 576 O O . THR A 1 79 ? -10.841 -3.619 14.254 1.00 97.12 79 THR A O 1
ATOM 579 N N . ALA A 1 80 ? -10.477 -5.683 15.118 1.00 96.50 80 ALA A N 1
ATOM 580 C CA . ALA A 1 80 ? -9.030 -5.605 15.110 1.00 96.50 80 ALA A CA 1
ATOM 581 C C . ALA A 1 80 ? -8.496 -5.612 13.676 1.00 96.50 80 ALA A C 1
ATOM 583 O O . ALA A 1 80 ? -9.096 -6.203 12.774 1.00 96.50 80 ALA A O 1
ATOM 584 N N . CYS A 1 81 ? -7.344 -4.978 13.486 1.00 97.56 81 CYS A N 1
ATOM 585 C CA . CYS A 1 81 ? -6.621 -5.077 12.228 1.00 97.56 81 CYS A CA 1
ATOM 586 C C . CYS A 1 81 ? -6.169 -6.521 11.966 1.00 97.56 81 CYS A C 1
ATOM 588 O O . CYS A 1 81 ? -5.830 -7.260 12.893 1.00 97.56 81 CYS A O 1
ATOM 590 N N . SER A 1 82 ? -6.118 -6.904 10.695 1.00 97.50 82 SER A N 1
ATOM 591 C CA . SER A 1 82 ? -5.544 -8.164 10.227 1.00 97.50 82 SER A CA 1
ATOM 592 C C . SER A 1 82 ? -4.574 -7.891 9.079 1.00 97.50 82 SER A C 1
ATOM 594 O O . SER A 1 82 ? -4.488 -6.765 8.600 1.00 97.50 82 SER A O 1
ATOM 596 N N . LEU A 1 83 ? -3.871 -8.913 8.588 1.00 97.69 83 LEU A N 1
ATOM 597 C CA . LEU A 1 83 ? -2.990 -8.740 7.428 1.00 97.69 83 LEU A CA 1
ATOM 598 C C . LEU A 1 83 ? -3.761 -8.249 6.188 1.00 97.69 83 LEU A C 1
ATOM 600 O O . LEU A 1 83 ? -3.198 -7.542 5.362 1.00 97.69 83 LEU A O 1
ATOM 604 N N . THR A 1 84 ? -5.055 -8.551 6.066 1.00 98.00 84 THR A N 1
ATOM 605 C CA . THR A 1 84 ? -5.856 -8.222 4.875 1.00 98.00 84 THR A CA 1
ATOM 606 C C . THR A 1 84 ? -6.888 -7.117 5.101 1.00 98.00 84 THR A C 1
ATOM 608 O O . THR A 1 84 ? -7.606 -6.747 4.176 1.00 98.00 84 THR A O 1
ATOM 611 N N . SER A 1 85 ? -7.002 -6.563 6.309 1.00 97.75 85 SER A N 1
ATOM 612 C CA . SER A 1 85 ? -8.038 -5.574 6.620 1.00 97.75 85 SER A CA 1
ATOM 613 C C . SER A 1 85 ? -7.601 -4.598 7.700 1.00 97.75 85 SER A C 1
ATOM 615 O O . SER A 1 85 ? -7.036 -5.008 8.712 1.00 97.75 85 SER A O 1
ATOM 617 N N . ASP A 1 86 ? -7.956 -3.325 7.533 1.00 98.38 86 ASP A N 1
ATOM 618 C CA . ASP A 1 86 ? -7.744 -2.319 8.571 1.00 98.38 86 ASP A CA 1
ATOM 619 C C . ASP A 1 86 ? -8.584 -2.600 9.830 1.00 98.38 86 ASP A C 1
ATOM 621 O O . ASP A 1 86 ? -9.585 -3.325 9.790 1.00 98.38 86 ASP A O 1
ATOM 625 N N . ALA A 1 87 ? -8.211 -1.971 10.943 1.00 98.06 87 ALA A N 1
ATOM 626 C CA . ALA A 1 87 ? -9.061 -1.883 12.116 1.00 98.06 87 ALA A CA 1
ATOM 627 C C . ALA A 1 87 ? -10.305 -1.030 11.824 1.00 98.06 87 ALA A C 1
ATOM 629 O O . ALA A 1 87 ? -10.234 0.033 11.202 1.00 98.06 87 ALA A O 1
ATOM 630 N N . LEU A 1 88 ? -11.457 -1.458 12.340 1.00 98.19 88 LEU A N 1
ATOM 631 C CA . LEU A 1 88 ? -12.694 -0.685 12.256 1.00 98.19 88 LEU A CA 1
ATOM 632 C C . LEU A 1 88 ? -12.958 0.029 13.575 1.00 98.19 88 LEU A C 1
ATOM 634 O O . LEU A 1 88 ? -13.221 -0.600 14.603 1.00 98.19 88 LEU A O 1
ATOM 638 N N . CYS A 1 89 ? -12.953 1.358 13.533 1.00 98.19 89 CYS A N 1
ATOM 639 C CA . CYS A 1 89 ? -13.256 2.179 14.697 1.00 98.19 89 CYS A CA 1
ATOM 640 C C . CYS A 1 89 ? -14.757 2.433 14.844 1.00 98.19 89 CYS A C 1
ATOM 642 O O . CYS A 1 89 ? -15.486 2.708 13.891 1.00 98.19 89 CYS A O 1
ATOM 644 N N . GLY A 1 90 ? -15.220 2.357 16.082 1.00 97.19 90 GLY A N 1
ATOM 645 C CA . GLY A 1 90 ? -16.589 2.593 16.488 1.00 97.19 90 GLY A CA 1
ATOM 646 C C . GLY A 1 90 ? -16.834 4.000 17.018 1.00 97.19 90 GLY A C 1
ATOM 647 O O . GLY A 1 90 ? -16.298 4.998 16.525 1.00 97.19 90 GLY A O 1
ATOM 648 N N . GLN A 1 91 ? -17.718 4.052 18.012 1.00 96.75 91 GLN A N 1
ATOM 649 C CA . GLN A 1 91 ? -18.108 5.276 18.703 1.00 96.75 91 GLN A CA 1
ATOM 650 C C . GLN A 1 91 ? -16.958 5.850 19.534 1.00 96.75 91 GLN A C 1
ATOM 652 O O . GLN A 1 91 ? -16.013 5.133 19.878 1.00 96.75 91 GLN A O 1
ATOM 657 N N . CYS A 1 92 ? -17.058 7.138 19.855 1.00 97.06 92 CYS A N 1
ATOM 658 C CA . CYS A 1 92 ? -16.103 7.804 20.729 1.00 97.06 92 CYS A CA 1
ATOM 659 C C . CYS A 1 92 ? -16.107 7.174 22.129 1.00 97.06 92 CYS A C 1
ATOM 661 O O . CYS A 1 92 ? -17.150 6.727 22.614 1.00 97.06 92 CYS A O 1
ATOM 663 N N . LEU A 1 93 ? -14.939 7.140 22.763 1.00 94.12 93 LEU A N 1
ATOM 664 C CA . LEU A 1 93 ? -14.793 6.726 24.151 1.00 94.12 93 LEU A CA 1
ATOM 665 C C . LEU A 1 93 ? -15.371 7.803 25.088 1.00 94.12 93 LEU A C 1
ATOM 667 O O . LEU A 1 93 ? -15.318 8.989 24.752 1.00 94.12 93 LEU A O 1
ATOM 671 N N . PRO A 1 94 ? -15.926 7.411 26.248 1.00 89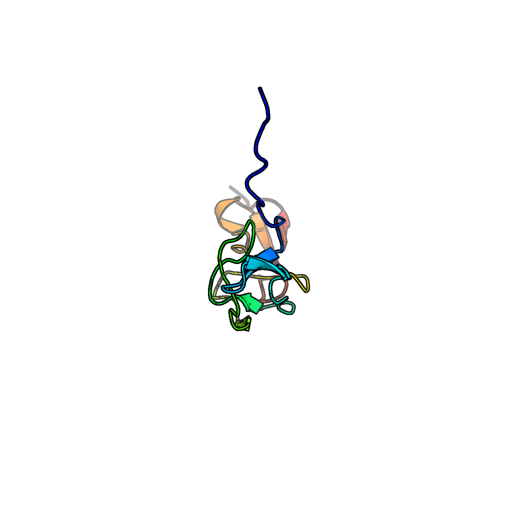.81 94 PRO A N 1
ATOM 672 C CA . PRO A 1 94 ? -16.311 8.356 27.291 1.00 89.81 94 PRO A CA 1
ATOM 673 C C . PRO A 1 94 ? -15.088 9.126 27.807 1.00 89.81 94 PRO A C 1
ATOM 675 O O . PRO A 1 94 ? -14.014 8.538 27.944 1.00 89.81 94 PRO A O 1
ATOM 678 N N . GLY A 1 95 ? -15.271 10.419 28.079 1.00 84.12 95 GLY A N 1
ATOM 679 C CA . GLY A 1 95 ? -14.268 11.300 28.687 1.00 84.12 95 GLY A CA 1
ATOM 680 C C . GLY A 1 95 ? -14.488 11.505 30.176 1.00 84.12 95 GLY A C 1
ATOM 681 O O . GLY A 1 95 ? -15.641 11.317 30.628 1.00 84.12 95 GLY A O 1
#

Organism: Lates calcarifer (NCBI:txid8187)

Solvent-accessible surface area (backbone atoms only — not comparable to full-atom values): 5282 Å² total; per-residue (Å²): 132,83,79,75,72,72,86,66,26,51,71,59,10,12,53,40,96,90,76,45,68,40,75,42,63,68,15,49,54,20,19,12,50,73,49,73,49,22,53,31,40,60,56,92,46,50,70,39,70,38,56,93,70,19,18,17,70,53,72,34,64,58,68,46,40,73,41,61,60,28,68,85,69,46,17,41,71,72,38,78,58,42,40,47,38,62,30,40,62,53,59,71,56,89,129

Nearest PDB structures (foldseek):
  5bnq-assembly1_R  TM=7.169E-01  e=2.860E-05  Mus musculus
  3ij2-assembly1_Y  TM=6.639E-01  e=1.973E-04  Rattus norvegicus
  5wiw-assembly1_A  TM=7.118E-01  e=7.444E-04  Mus musculus
  5wiw-assembly2_B  TM=7.054E-01  e=6.597E-04  Mus musculus
  5wi8-assembly1_A  TM=7.152E-01  e=3.169E-03  Mus musculus

Foldseek 3Di:
DDPPPPPFAAQQWAQDPVRDTDGHQWEAWQWEFPDQHGRNDDDPTDIDGADPQWTAQGGGNDHTHGADDQVVVQFDFPAPDDNRDHTDTDDHHDD

pLDDT: mean 91.09, std 13.05, range [37.53, 98.38]

Radius of gyration: 18.42 Å; Cα contacts (8 Å, |Δi|>4): 229; chains: 1; bounding box: 37×34×57 Å

Sequence (95 aa):
MQVQSEQSCDQTEFLHPNGTCVACPVCGPGEQLSEDCGFGDGGEGVCMLCEGGRFSPDTSVAPCRRCTQCNLLNRLEKTACSLTSDALCGQCLPG

InterPro domains:
  IPR001368 TNFR/NGFR cysteine-rich region [PF00020] (50-89)
  IPR001368 TNFR/NGFR cysteine-rich region [PS00652] (9-47)
  IPR001368 TNFR/NGFR cysteine-rich region [PS00652] (50-89)
  IPR001368 TNFR/NGFR cysteine-rich region [PS50050] (49-89)
  IPR001368 TNFR/NGFR cysteine-rich region [SM00208] (9-47)
  IPR001368 TNFR/NGFR cysteine-rich region [SM00208] (50-89)
  IPR047526 Tumor necrosis factor receptor superfamily member 19/27/EDAR [PTHR12120] (5-95)

Mean predicted aligned error: 5.8 Å